Protein AF-A0A1S1LHN9-F1 (afdb_monomer_lite)

Structure (mmCIF, N/CA/C/O backbone):
data_AF-A0A1S1LHN9-F1
#
_entry.id   AF-A0A1S1LHN9-F1
#
loop_
_atom_site.group_PDB
_atom_site.id
_atom_site.type_symbol
_atom_site.label_atom_id
_atom_site.label_alt_id
_atom_site.label_comp_id
_atom_site.label_asym_id
_atom_site.label_entity_id
_atom_site.label_seq_id
_atom_site.pdbx_PDB_ins_code
_atom_site.Cartn_x
_atom_site.Cartn_y
_atom_site.Cartn_z
_atom_site.occupancy
_atom_site.B_iso_or_equiv
_atom_site.auth_seq_id
_atom_site.auth_comp_id
_atom_site.auth_asym_id
_atom_site.auth_atom_id
_atom_site.pdbx_PDB_model_num
ATOM 1 N N . MET A 1 1 ? 8.104 -2.999 -23.981 1.00 58.28 1 MET A N 1
ATOM 2 C CA . MET A 1 1 ? 8.904 -2.286 -22.967 1.00 58.28 1 MET A CA 1
ATOM 3 C C . MET A 1 1 ? 7.995 -1.257 -22.336 1.00 58.28 1 MET A C 1
ATOM 5 O O . MET A 1 1 ? 7.544 -0.372 -23.051 1.00 58.28 1 MET A O 1
ATOM 9 N N . THR A 1 2 ? 7.664 -1.428 -21.060 1.00 72.44 2 THR A N 1
ATOM 10 C CA . THR A 1 2 ? 7.011 -0.384 -20.262 1.00 72.44 2 THR A CA 1
ATOM 11 C C . THR A 1 2 ? 7.991 0.775 -20.119 1.00 72.44 2 THR A C 1
ATOM 13 O O . THR A 1 2 ? 9.174 0.534 -19.878 1.00 72.44 2 THR A O 1
ATOM 16 N N . ASP A 1 3 ? 7.545 2.014 -20.312 1.00 88.38 3 ASP A N 1
ATOM 17 C CA . ASP A 1 3 ? 8.409 3.163 -20.049 1.00 88.38 3 ASP A CA 1
ATOM 18 C C . ASP A 1 3 ? 8.645 3.329 -18.535 1.00 88.38 3 ASP A C 1
ATOM 20 O O . ASP A 1 3 ? 7.847 2.887 -17.703 1.00 88.38 3 ASP A O 1
ATOM 24 N N . LEU A 1 4 ? 9.761 3.967 -18.174 1.00 90.31 4 LEU A N 1
ATOM 25 C CA . LEU A 1 4 ? 10.180 4.124 -16.779 1.00 90.31 4 LEU A CA 1
ATOM 26 C C . LEU A 1 4 ? 9.1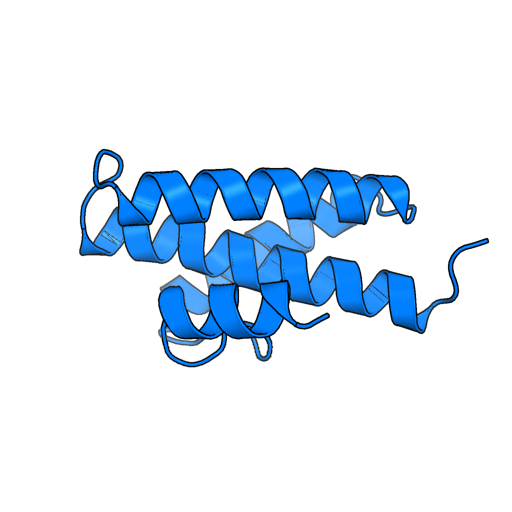37 4.861 -15.921 1.00 90.31 4 LEU A C 1
ATOM 28 O O . LEU A 1 4 ? 9.006 4.567 -14.735 1.00 90.31 4 LEU A O 1
ATOM 32 N N . ALA A 1 5 ? 8.388 5.804 -16.500 1.00 91.56 5 ALA A N 1
ATOM 33 C CA . ALA A 1 5 ? 7.394 6.572 -15.757 1.00 91.56 5 ALA A CA 1
ATOM 34 C C . ALA A 1 5 ? 6.162 5.718 -15.431 1.00 91.56 5 ALA A C 1
ATOM 36 O O . ALA A 1 5 ? 5.660 5.775 -14.309 1.00 91.56 5 ALA A O 1
ATOM 37 N N . THR A 1 6 ? 5.712 4.889 -16.373 1.00 91.31 6 THR A N 1
ATOM 38 C CA . THR A 1 6 ? 4.633 3.917 -16.157 1.00 91.31 6 THR A CA 1
ATOM 39 C C . THR A 1 6 ? 5.030 2.881 -15.104 1.00 91.31 6 THR A C 1
ATOM 41 O O . THR A 1 6 ? 4.241 2.588 -14.206 1.00 91.31 6 THR A O 1
ATOM 44 N N . PHE A 1 7 ? 6.272 2.393 -15.153 1.00 93.19 7 PHE A N 1
ATOM 45 C CA . PHE A 1 7 ? 6.816 1.480 -14.148 1.00 93.19 7 PHE A CA 1
ATOM 46 C C . PHE A 1 7 ? 6.844 2.101 -12.741 1.00 93.19 7 PHE A C 1
ATOM 48 O O . PHE A 1 7 ? 6.274 1.541 -11.804 1.00 93.19 7 PHE A O 1
ATOM 55 N N . GLN A 1 8 ? 7.442 3.288 -12.594 1.00 94.06 8 GLN A N 1
ATOM 56 C CA . GLN A 1 8 ? 7.524 3.967 -11.297 1.00 94.06 8 GLN A CA 1
ATOM 57 C C . GLN A 1 8 ? 6.135 4.298 -10.745 1.00 94.06 8 GLN A C 1
ATOM 59 O O . GLN A 1 8 ? 5.876 4.132 -9.556 1.00 94.06 8 GLN A O 1
ATOM 64 N N . ARG A 1 9 ? 5.212 4.725 -11.613 1.00 94.31 9 ARG A N 1
ATOM 65 C CA . ARG A 1 9 ? 3.830 5.002 -11.221 1.00 94.31 9 ARG A CA 1
ATOM 66 C C . ARG A 1 9 ? 3.135 3.761 -10.664 1.00 94.31 9 ARG A C 1
ATOM 68 O O . ARG A 1 9 ? 2.377 3.899 -9.709 1.00 94.31 9 ARG A O 1
ATOM 75 N N . ALA A 1 10 ? 3.373 2.586 -11.242 1.00 95.00 10 ALA A N 1
ATOM 76 C CA . ALA A 1 10 ? 2.801 1.339 -10.745 1.00 95.00 10 ALA A CA 1
ATOM 77 C C . ALA A 1 10 ? 3.323 0.996 -9.342 1.00 95.00 10 ALA A C 1
ATOM 79 O O . ALA A 1 10 ? 2.517 0.759 -8.446 1.00 95.00 10 ALA A O 1
ATOM 80 N N . LEU A 1 11 ? 4.640 1.098 -9.120 1.00 96.06 11 LEU A N 1
ATOM 81 C CA . LEU A 1 11 ? 5.242 0.927 -7.791 1.00 96.06 11 LEU A CA 1
ATOM 82 C C . LEU A 1 11 ? 4.681 1.915 -6.762 1.00 96.06 11 LEU A C 1
ATOM 84 O O . LEU A 1 11 ? 4.323 1.513 -5.655 1.00 96.06 11 LEU A O 1
ATOM 88 N N . ASP A 1 12 ? 4.558 3.195 -7.123 1.00 96.12 12 ASP A N 1
ATOM 89 C CA . ASP A 1 12 ? 4.025 4.215 -6.216 1.00 96.12 12 ASP A CA 1
ATOM 90 C C . ASP A 1 12 ? 2.559 3.935 -5.836 1.00 96.12 12 ASP A C 1
ATOM 92 O O . ASP A 1 12 ? 2.162 4.131 -4.683 1.00 96.12 12 ASP A O 1
ATOM 96 N N . LEU A 1 13 ? 1.744 3.488 -6.802 1.00 96.94 13 LEU A N 1
ATOM 97 C CA . LEU A 1 13 ? 0.346 3.109 -6.574 1.00 96.94 13 LEU A CA 1
ATOM 98 C C . LEU A 1 13 ? 0.242 1.854 -5.709 1.00 96.94 13 LEU A C 1
ATOM 100 O O . LEU A 1 13 ? -0.559 1.829 -4.776 1.00 96.94 13 LEU A O 1
ATOM 104 N N . TYR A 1 14 ? 1.079 0.848 -5.958 1.00 98.12 14 TYR A N 1
ATOM 105 C CA . TYR A 1 14 ? 1.123 -0.346 -5.125 1.00 98.12 14 TYR A CA 1
ATOM 106 C C . TYR A 1 14 ? 1.535 -0.017 -3.683 1.00 98.12 14 TYR A C 1
ATOM 108 O O . TYR A 1 14 ? 0.844 -0.420 -2.751 1.00 98.12 14 TYR A O 1
ATOM 116 N N . GLY A 1 15 ? 2.575 0.797 -3.471 1.00 98.06 15 GLY A N 1
ATOM 117 C CA . GLY A 1 15 ? 2.965 1.240 -2.127 1.00 98.06 15 GLY A CA 1
ATOM 118 C C . GLY A 1 15 ? 1.845 2.002 -1.400 1.00 98.06 15 GLY A C 1
ATOM 119 O O . GLY A 1 15 ? 1.637 1.830 -0.197 1.00 98.06 15 GLY A O 1
ATOM 120 N N . ALA A 1 16 ? 1.068 2.811 -2.124 1.00 98.12 16 ALA A N 1
ATOM 121 C CA . ALA A 1 16 ? -0.122 3.472 -1.589 1.00 98.12 16 ALA A CA 1
ATOM 122 C C . ALA A 1 16 ? -1.255 2.492 -1.233 1.00 98.12 16 ALA A C 1
ATOM 124 O O . ALA A 1 16 ? -1.898 2.648 -0.193 1.00 98.12 16 ALA A O 1
ATOM 125 N N . ALA A 1 17 ? -1.482 1.465 -2.047 1.00 98.19 17 ALA A N 1
ATOM 126 C CA . ALA A 1 17 ? -2.491 0.448 -1.774 1.00 98.19 17 ALA A CA 1
ATOM 127 C C . ALA A 1 17 ? -2.095 -0.466 -0.609 1.00 98.19 17 ALA A C 1
ATOM 129 O O . ALA A 1 17 ? -2.913 -0.728 0.273 1.00 98.19 17 ALA A O 1
ATOM 130 N N . ALA A 1 18 ? -0.823 -0.867 -0.534 1.00 98.31 18 ALA A N 1
ATOM 131 C CA . ALA A 1 18 ? -0.268 -1.599 0.600 1.00 98.31 18 ALA A CA 1
ATOM 132 C C . ALA A 1 18 ? -0.449 -0.812 1.908 1.00 98.31 18 ALA A C 1
ATOM 134 O O . ALA A 1 18 ? -0.846 -1.382 2.923 1.00 98.31 18 ALA A O 1
ATOM 135 N N . TYR A 1 19 ? -0.253 0.512 1.881 1.00 98.50 19 TYR A N 1
ATOM 136 C CA . TYR A 1 19 ? -0.536 1.371 3.034 1.00 98.50 19 TYR A CA 1
ATOM 137 C C . TYR A 1 19 ? -1.993 1.249 3.485 1.00 98.50 19 TYR A C 1
ATOM 139 O O . TYR A 1 19 ? -2.244 1.025 4.670 1.00 98.50 19 TYR A O 1
ATOM 147 N N . TRP A 1 20 ? -2.952 1.344 2.561 1.00 98.25 20 TRP A N 1
ATOM 148 C CA . TRP A 1 20 ? -4.366 1.232 2.912 1.00 98.25 20 TRP A CA 1
ATOM 149 C C . TRP A 1 20 ? -4.763 -0.163 3.377 1.00 98.25 20 TRP A C 1
ATOM 151 O O . TRP A 1 20 ? -5.539 -0.254 4.326 1.00 98.25 20 TRP A O 1
ATOM 161 N N . ARG A 1 21 ? -4.198 -1.232 2.805 1.00 97.81 21 ARG A N 1
ATOM 162 C CA . ARG A 1 21 ? -4.409 -2.612 3.271 1.00 97.81 21 ARG A CA 1
ATOM 163 C C . ARG A 1 21 ? -4.115 -2.749 4.764 1.00 97.81 21 ARG A C 1
ATOM 165 O O . ARG A 1 21 ? -4.952 -3.245 5.510 1.00 97.81 21 ARG A O 1
ATOM 172 N N . TYR A 1 22 ? -2.958 -2.271 5.219 1.00 96.94 22 TYR A N 1
ATOM 173 C CA . TYR A 1 22 ? -2.610 -2.332 6.643 1.00 96.94 22 TYR A CA 1
ATOM 174 C C . TYR A 1 22 ? -3.403 -1.330 7.474 1.00 96.94 22 TYR A C 1
ATOM 176 O O . TYR A 1 22 ? -3.896 -1.665 8.546 1.00 96.94 22 TYR A O 1
ATOM 184 N N . ARG A 1 23 ? -3.555 -0.097 6.982 1.00 96.69 23 ARG A N 1
ATOM 185 C CA . ARG A 1 23 ? -4.180 0.976 7.755 1.00 96.69 23 ARG A CA 1
ATOM 186 C C . ARG A 1 23 ? -5.657 0.706 8.035 1.00 96.69 23 ARG A C 1
ATOM 188 O O . ARG A 1 23 ? -6.121 0.942 9.145 1.00 96.69 23 ARG A O 1
ATOM 195 N N . THR A 1 24 ? -6.388 0.202 7.047 1.00 95.56 24 THR A N 1
ATOM 196 C CA . THR A 1 24 ? -7.808 -0.150 7.199 1.00 95.56 24 THR A CA 1
ATOM 197 C C . THR A 1 24 ? -7.988 -1.382 8.081 1.00 95.56 24 THR A C 1
ATOM 199 O O . THR A 1 24 ? -8.889 -1.384 8.918 1.00 95.56 24 THR A O 1
ATOM 202 N N . ALA A 1 25 ? -7.096 -2.373 7.984 1.00 94.38 25 ALA A N 1
ATOM 203 C CA . ALA A 1 25 ? -7.064 -3.506 8.905 1.00 94.38 25 ALA A CA 1
ATOM 204 C C . ALA A 1 25 ? -6.832 -3.059 10.362 1.00 94.38 25 ALA A C 1
ATOM 206 O O . ALA A 1 25 ? -7.559 -3.501 11.250 1.00 94.38 25 ALA A O 1
ATOM 207 N N . GLU A 1 26 ? -5.899 -2.129 10.609 1.00 94.31 26 GLU A N 1
ATOM 208 C CA . GLU A 1 26 ? -5.658 -1.548 11.941 1.00 94.31 26 GLU A CA 1
ATOM 209 C C . GLU A 1 26 ? -6.857 -0.743 12.474 1.00 94.31 26 GLU A C 1
ATOM 211 O O . GLU A 1 26 ? -7.134 -0.769 13.671 1.00 94.31 26 GLU A O 1
ATOM 216 N N . GLN A 1 27 ? -7.555 0.006 11.611 1.00 92.75 27 GLN A N 1
ATOM 217 C CA . GLN A 1 27 ? -8.611 0.939 12.028 1.00 92.75 27 GLN A CA 1
ATOM 218 C C . GLN A 1 27 ? -9.996 0.298 12.161 1.00 92.75 27 GLN A C 1
ATOM 220 O O . GLN A 1 27 ? -10.735 0.631 13.085 1.00 92.75 27 GLN A O 1
ATOM 225 N N . ALA A 1 28 ? -10.367 -0.568 11.219 1.00 89.88 28 ALA A N 1
ATOM 226 C CA . ALA A 1 28 ? -11.712 -1.134 11.101 1.00 89.88 28 ALA A CA 1
ATOM 227 C C . ALA A 1 28 ? -11.758 -2.645 11.389 1.00 89.88 28 ALA A C 1
ATOM 229 O O . ALA A 1 28 ? -12.844 -3.217 11.488 1.00 89.88 28 ALA A O 1
ATOM 230 N N . GLY A 1 29 ? -10.596 -3.288 11.545 1.00 87.06 29 GLY A N 1
ATOM 231 C CA . GLY A 1 29 ? -10.458 -4.735 11.672 1.00 87.06 29 GLY A CA 1
ATOM 232 C C . GLY A 1 29 ? -10.362 -5.431 10.312 1.00 87.06 29 GLY A C 1
ATOM 233 O O . GLY A 1 29 ? -11.012 -5.034 9.341 1.00 87.06 29 GLY A O 1
ATOM 234 N N . GLU A 1 30 ? -9.569 -6.505 10.256 1.00 83.12 30 GLU A N 1
ATOM 235 C CA . GLU A 1 30 ? -9.243 -7.263 9.033 1.00 83.12 30 GLU A CA 1
ATOM 236 C C . GLU A 1 30 ? -10.472 -7.781 8.266 1.00 83.12 30 GLU A C 1
ATOM 238 O O . GLU A 1 30 ? -10.442 -7.878 7.044 1.00 83.12 30 GLU A O 1
ATOM 243 N N . GLY A 1 31 ? -11.571 -8.083 8.964 1.00 85.69 31 GLY A N 1
ATOM 244 C CA . GLY A 1 31 ? -12.811 -8.580 8.358 1.00 85.69 31 GLY A CA 1
ATOM 245 C C . GLY A 1 31 ? -13.786 -7.497 7.887 1.00 85.69 31 GLY A C 1
ATOM 246 O O . GLY A 1 31 ? -14.867 -7.827 7.402 1.00 85.69 31 GLY A O 1
ATOM 247 N N . SER A 1 32 ? -13.461 -6.213 8.064 1.00 95.31 32 SER A N 1
ATOM 248 C CA . SER A 1 32 ? -14.339 -5.130 7.614 1.00 95.31 32 SER A CA 1
ATOM 249 C C . SER A 1 32 ? -14.388 -5.057 6.088 1.00 95.31 32 SER A C 1
ATOM 251 O O . SER A 1 32 ? -13.404 -5.331 5.402 1.00 95.31 32 SER A O 1
ATOM 253 N N . GLN A 1 33 ? -15.529 -4.633 5.538 1.00 94.88 33 GLN A N 1
ATOM 254 C CA . GLN A 1 33 ? -15.694 -4.484 4.089 1.00 94.88 33 GLN A CA 1
ATOM 255 C C . GLN A 1 33 ? -14.626 -3.559 3.481 1.00 94.88 33 GLN A C 1
ATOM 257 O O . GLN A 1 33 ? -14.100 -3.853 2.410 1.00 94.88 33 GLN A O 1
ATOM 262 N N . THR A 1 34 ? -14.265 -2.481 4.183 1.00 93.75 34 THR A N 1
ATOM 263 C CA . THR A 1 34 ? -13.209 -1.553 3.761 1.00 93.75 34 THR A CA 1
ATOM 264 C C . THR A 1 34 ? -11.829 -2.212 3.771 1.00 93.75 34 THR A C 1
ATOM 266 O O . THR A 1 34 ? -11.079 -2.035 2.815 1.00 93.75 34 THR A O 1
ATOM 269 N N . ALA A 1 35 ? -11.494 -3.001 4.800 1.00 95.44 35 ALA A N 1
ATOM 270 C CA . ALA A 1 35 ? -10.214 -3.712 4.852 1.00 95.44 35 ALA A CA 1
ATOM 271 C C . ALA A 1 35 ? -10.091 -4.768 3.748 1.00 95.44 35 ALA A C 1
ATOM 273 O O . ALA A 1 35 ? -9.045 -4.873 3.110 1.00 95.44 35 ALA A O 1
ATOM 274 N N . LEU A 1 36 ? -11.177 -5.491 3.465 1.00 97.00 36 LEU A N 1
ATOM 275 C CA . LEU A 1 36 ? -11.230 -6.452 2.365 1.00 97.00 36 LEU A CA 1
ATOM 276 C C . LEU A 1 36 ? -11.065 -5.759 1.007 1.00 97.00 36 LEU A C 1
ATOM 278 O O . LEU A 1 36 ? -10.262 -6.207 0.195 1.00 97.00 36 LEU A O 1
ATOM 282 N N . ALA A 1 37 ? -11.755 -4.637 0.780 1.00 96.38 37 ALA A N 1
ATOM 283 C CA . ALA A 1 37 ? -11.615 -3.860 -0.452 1.00 96.38 37 ALA A CA 1
ATOM 284 C C . ALA A 1 37 ? -10.187 -3.314 -0.637 1.00 96.38 37 ALA A C 1
ATOM 286 O O . ALA A 1 37 ? -9.635 -3.388 -1.735 1.00 96.38 37 ALA A O 1
ATOM 287 N N . ALA A 1 38 ? -9.564 -2.812 0.433 1.00 96.94 38 ALA A N 1
ATOM 288 C CA . ALA A 1 38 ? -8.185 -2.334 0.397 1.00 96.94 38 ALA A CA 1
ATOM 289 C C . ALA A 1 38 ? -7.179 -3.462 0.138 1.00 96.94 38 ALA A C 1
ATOM 291 O O . ALA A 1 38 ? -6.218 -3.265 -0.605 1.00 96.94 38 ALA A O 1
ATOM 292 N N . ALA A 1 39 ? -7.408 -4.646 0.711 1.00 97.62 39 ALA A N 1
ATOM 293 C CA . ALA A 1 39 ? -6.600 -5.827 0.438 1.00 97.62 39 ALA A CA 1
ATOM 294 C C . ALA A 1 39 ? -6.712 -6.261 -1.032 1.00 97.62 39 ALA A C 1
ATOM 296 O O . ALA A 1 39 ? -5.681 -6.423 -1.680 1.00 97.62 39 ALA A O 1
ATOM 297 N N . SER A 1 40 ? -7.931 -6.362 -1.575 1.00 97.38 40 SER A N 1
ATOM 298 C CA . SER A 1 40 ? -8.148 -6.724 -2.981 1.00 97.38 40 SER A CA 1
ATOM 299 C C . SER A 1 40 ? -7.471 -5.748 -3.943 1.00 97.38 40 SER A C 1
ATOM 301 O O . SER A 1 40 ? -6.749 -6.181 -4.836 1.00 97.38 40 SER A O 1
ATOM 303 N N . LEU A 1 41 ? -7.619 -4.437 -3.723 1.00 97.38 41 LEU A N 1
ATOM 304 C CA . LEU A 1 41 ? -6.973 -3.434 -4.574 1.00 97.38 41 LEU A CA 1
ATOM 305 C C . LEU A 1 41 ? -5.437 -3.490 -4.476 1.00 97.38 41 LEU A C 1
ATOM 307 O O . LEU A 1 41 ? -4.738 -3.285 -5.468 1.00 97.38 41 LEU A O 1
ATOM 311 N N . ALA A 1 42 ? -4.887 -3.782 -3.293 1.00 97.94 42 ALA A N 1
ATOM 312 C CA . ALA A 1 42 ? -3.446 -3.960 -3.128 1.00 97.94 42 ALA A CA 1
ATOM 313 C C . ALA A 1 42 ? -2.919 -5.185 -3.891 1.00 97.94 42 ALA A C 1
ATOM 315 O O . ALA A 1 42 ? -1.842 -5.101 -4.482 1.00 97.94 42 ALA A O 1
ATOM 316 N N . ASP A 1 43 ? -3.667 -6.290 -3.909 1.00 98.12 43 ASP A N 1
ATOM 317 C CA . ASP A 1 43 ? -3.300 -7.493 -4.663 1.00 98.12 43 ASP A CA 1
ATOM 318 C C . ASP A 1 43 ? -3.371 -7.240 -6.186 1.00 98.12 43 ASP A C 1
ATOM 320 O O . ASP A 1 43 ? -2.438 -7.587 -6.91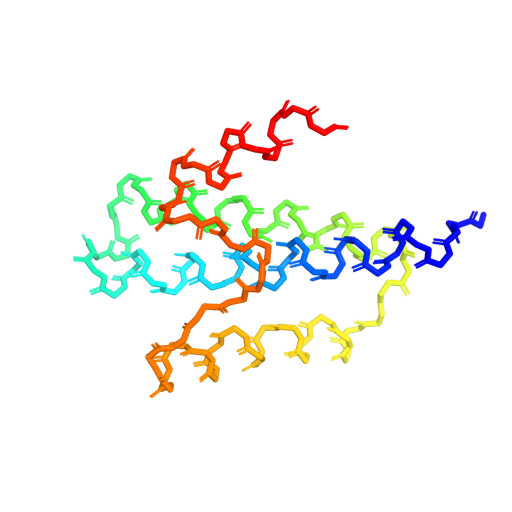1 1.00 98.12 43 ASP A O 1
ATOM 324 N N . GLU A 1 44 ? -4.397 -6.533 -6.675 1.00 97.19 44 GLU A N 1
ATOM 325 C CA . GLU A 1 44 ? -4.498 -6.125 -8.089 1.00 97.19 44 GLU A CA 1
ATOM 326 C C . GLU A 1 44 ? -3.317 -5.244 -8.529 1.00 97.19 44 GLU A C 1
ATOM 328 O O . GLU A 1 44 ? -2.717 -5.452 -9.590 1.00 97.19 44 GLU A O 1
ATOM 333 N N . LEU A 1 45 ? -2.942 -4.270 -7.697 1.00 97.00 45 LEU A N 1
ATOM 334 C CA . LEU A 1 45 ? -1.824 -3.370 -7.974 1.00 97.00 45 LEU A CA 1
ATOM 335 C C . LEU A 1 45 ? -0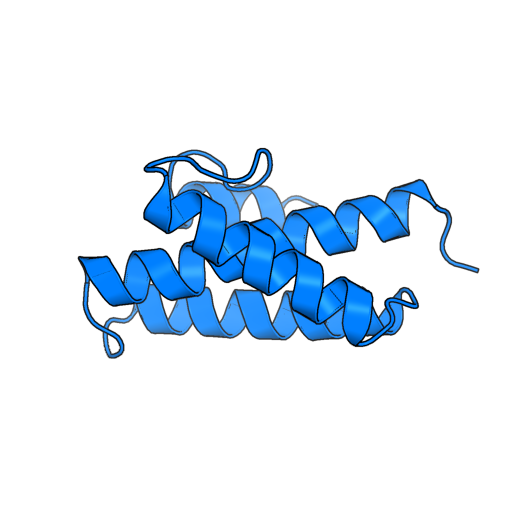.462 -4.061 -7.858 1.00 97.00 45 LEU A C 1
ATOM 337 O O . LEU A 1 45 ? 0.464 -3.701 -8.593 1.00 97.00 45 LEU A O 1
ATOM 341 N N . ARG A 1 46 ? -0.332 -5.077 -6.995 1.00 97.88 46 ARG A N 1
ATOM 342 C CA . ARG A 1 46 ? 0.854 -5.944 -6.940 1.00 97.88 46 ARG A CA 1
ATOM 343 C C . ARG A 1 46 ? 1.040 -6.657 -8.275 1.00 97.88 46 ARG A C 1
ATOM 345 O O . ARG A 1 46 ? 2.096 -6.528 -8.895 1.00 97.88 46 ARG A O 1
ATOM 352 N N . ASP A 1 47 ? -0.004 -7.329 -8.755 1.00 96.81 47 ASP A N 1
ATOM 353 C CA . ASP A 1 47 ? 0.011 -8.044 -10.033 1.00 96.81 47 ASP A CA 1
ATOM 354 C C . ASP A 1 47 ? 0.320 -7.110 -11.207 1.00 96.81 47 ASP A C 1
ATOM 356 O O . ASP A 1 47 ? 1.112 -7.443 -12.094 1.00 96.81 47 ASP A O 1
ATOM 360 N N . GLN A 1 48 ? -0.273 -5.914 -11.214 1.00 94.56 48 GLN A N 1
ATOM 361 C CA . GLN A 1 48 ? -0.002 -4.906 -12.234 1.00 94.56 48 GLN A CA 1
ATOM 362 C C . GLN A 1 48 ? 1.471 -4.471 -12.230 1.00 94.56 48 GLN A C 1
ATOM 364 O O . GLN A 1 48 ? 2.090 -4.361 -13.290 1.00 94.56 48 GLN A O 1
ATOM 369 N N . THR A 1 49 ? 2.047 -4.255 -11.051 1.00 94.62 49 THR A N 1
ATOM 370 C CA . THR A 1 49 ? 3.438 -3.812 -10.899 1.00 94.62 49 THR A CA 1
ATOM 371 C C . THR A 1 49 ? 4.424 -4.887 -11.360 1.00 94.62 49 THR A C 1
ATOM 373 O O . THR A 1 49 ? 5.361 -4.589 -12.106 1.00 94.62 49 THR A O 1
ATOM 376 N N . VAL A 1 50 ? 4.156 -6.156 -11.036 1.00 95.94 50 VAL A N 1
ATOM 377 C CA . VAL A 1 50 ? 4.924 -7.307 -11.541 1.00 95.94 50 VAL A CA 1
ATOM 378 C C . VAL A 1 50 ? 4.832 -7.406 -13.067 1.00 95.94 50 VAL A C 1
ATOM 380 O O . VAL A 1 50 ? 5.851 -7.564 -13.738 1.00 95.94 50 VAL A O 1
ATOM 383 N N . ARG A 1 51 ? 3.641 -7.228 -13.660 1.00 94.00 51 ARG A N 1
ATOM 384 C CA . ARG A 1 51 ? 3.469 -7.211 -15.131 1.00 94.00 51 ARG A CA 1
ATOM 385 C C . ARG A 1 51 ? 4.261 -6.099 -15.813 1.00 94.00 51 ARG A C 1
ATOM 387 O O . ARG A 1 51 ? 4.665 -6.257 -16.965 1.00 94.00 51 ARG A O 1
ATOM 394 N N . PHE A 1 52 ? 4.494 -4.988 -15.120 1.00 94.19 52 PHE A N 1
ATOM 395 C CA . PHE A 1 52 ? 5.336 -3.904 -15.613 1.00 94.19 52 PHE A CA 1
ATOM 396 C C . PHE A 1 52 ? 6.837 -4.123 -15.396 1.00 94.19 52 PHE A C 1
ATOM 398 O O . PHE A 1 52 ? 7.623 -3.296 -15.858 1.00 94.19 52 PHE A O 1
ATOM 405 N N . GLY A 1 53 ? 7.232 -5.254 -14.808 1.00 94.44 53 GLY A N 1
ATOM 406 C CA . GLY A 1 53 ? 8.619 -5.693 -14.701 1.00 94.44 53 GLY A CA 1
ATOM 407 C C . GLY A 1 53 ? 9.257 -5.450 -13.338 1.00 94.44 53 GLY A C 1
ATOM 408 O O . GLY A 1 53 ? 10.484 -5.447 -13.262 1.00 94.44 53 GLY A O 1
ATOM 409 N N . ALA A 1 54 ? 8.465 -5.228 -12.285 1.00 95.88 54 ALA A N 1
ATOM 410 C CA . ALA A 1 54 ? 9.014 -5.107 -10.938 1.00 95.88 54 ALA A CA 1
ATOM 411 C C . ALA A 1 54 ? 9.612 -6.438 -10.491 1.00 95.88 54 ALA A C 1
ATOM 413 O O . ALA A 1 54 ? 8.998 -7.490 -10.679 1.00 95.88 54 ALA A O 1
ATOM 414 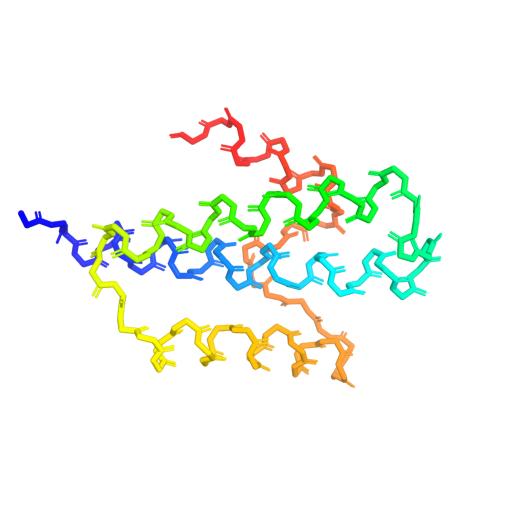N N . SER A 1 55 ? 10.800 -6.382 -9.894 1.00 96.94 55 SER A N 1
ATOM 415 C CA . SER A 1 55 ? 11.342 -7.525 -9.170 1.00 96.94 55 SER A CA 1
ATOM 416 C C . SER A 1 55 ? 10.599 -7.724 -7.850 1.00 96.94 55 SER A C 1
ATOM 418 O O . SER A 1 55 ? 9.999 -6.789 -7.314 1.00 96.94 55 SER A O 1
ATOM 420 N N . ASP A 1 56 ? 10.698 -8.930 -7.292 1.00 96.31 56 ASP A N 1
ATOM 421 C CA . ASP A 1 56 ? 10.162 -9.224 -5.960 1.00 96.31 56 ASP A CA 1
ATOM 422 C C . ASP A 1 56 ? 10.744 -8.276 -4.899 1.00 96.31 56 ASP A C 1
ATOM 424 O O . ASP A 1 56 ? 10.006 -7.764 -4.068 1.00 96.31 56 ASP A O 1
ATOM 428 N N . GLU A 1 57 ? 12.036 -7.941 -4.993 1.00 98.00 57 GLU A N 1
ATOM 429 C CA . GLU A 1 57 ? 12.699 -6.986 -4.090 1.00 98.00 57 GLU A CA 1
ATOM 430 C C . GLU A 1 57 ? 12.063 -5.587 -4.149 1.00 98.00 57 GLU A C 1
ATOM 432 O O . GLU A 1 57 ? 11.829 -4.972 -3.116 1.00 98.00 57 GLU A O 1
ATOM 437 N N . GLN A 1 58 ? 11.710 -5.093 -5.341 1.00 97.50 58 GLN A N 1
ATOM 438 C CA . GLN A 1 58 ? 11.064 -3.781 -5.485 1.00 97.50 58 GLN A CA 1
ATOM 439 C C . GLN A 1 58 ? 9.632 -3.771 -4.937 1.00 97.50 58 GLN A C 1
ATOM 441 O O . GLN A 1 58 ? 9.173 -2.754 -4.411 1.00 97.50 58 GLN A O 1
ATOM 446 N N . VAL A 1 59 ? 8.920 -4.892 -5.070 1.00 97.69 59 VAL A N 1
ATOM 447 C CA . VAL A 1 59 ? 7.591 -5.081 -4.477 1.00 97.69 59 VAL A CA 1
ATOM 448 C C . VAL A 1 59 ? 7.709 -5.117 -2.951 1.00 97.69 59 VAL A C 1
ATOM 450 O O . VAL A 1 59 ? 7.009 -4.371 -2.265 1.00 97.69 59 VAL A O 1
ATOM 453 N N . ASP A 1 60 ? 8.639 -5.904 -2.416 1.00 97.56 60 ASP A N 1
ATOM 454 C CA . ASP A 1 60 ? 8.877 -6.008 -0.976 1.00 97.56 60 ASP A CA 1
ATOM 455 C C . ASP A 1 60 ? 9.310 -4.660 -0.373 1.00 97.56 60 ASP A C 1
ATOM 457 O O . ASP A 1 60 ? 8.805 -4.263 0.681 1.00 97.56 60 ASP A O 1
ATOM 461 N N . ASP A 1 61 ? 10.161 -3.896 -1.063 1.00 97.69 61 ASP A N 1
ATOM 462 C CA . ASP A 1 61 ? 10.564 -2.545 -0.657 1.00 97.69 61 ASP A CA 1
ATOM 463 C C . ASP A 1 61 ? 9.377 -1.573 -0.602 1.00 97.69 61 ASP A C 1
ATOM 465 O O . ASP A 1 61 ? 9.259 -0.781 0.340 1.00 97.69 61 ASP A O 1
ATOM 469 N N . ALA A 1 62 ? 8.467 -1.631 -1.580 1.00 97.50 62 ALA A N 1
ATOM 470 C CA . ALA A 1 62 ? 7.260 -0.807 -1.589 1.00 97.50 62 ALA A CA 1
ATOM 471 C C . ALA A 1 62 ? 6.318 -1.164 -0.422 1.00 97.50 62 ALA A C 1
ATOM 473 O O . ALA A 1 62 ? 5.763 -0.272 0.233 1.00 97.50 62 ALA A O 1
ATOM 474 N N . GLU A 1 63 ? 6.180 -2.455 -0.108 1.00 97.38 63 GLU A N 1
ATOM 475 C CA . GLU A 1 63 ? 5.398 -2.945 1.031 1.00 97.38 63 GLU A CA 1
ATOM 476 C C . GLU A 1 63 ? 6.031 -2.518 2.369 1.00 97.38 63 GLU A C 1
ATOM 478 O O . GLU A 1 63 ? 5.355 -2.002 3.269 1.00 97.38 63 GLU A O 1
ATO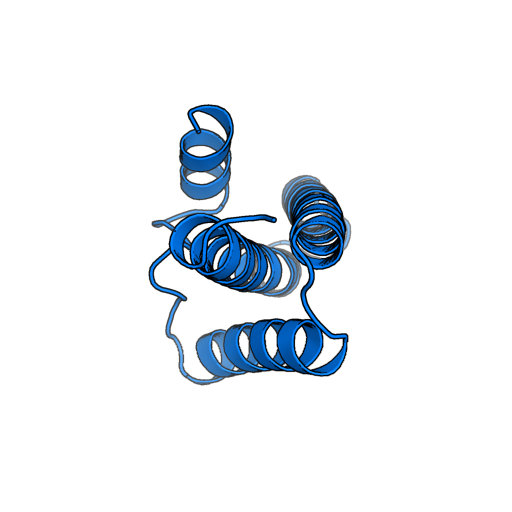M 483 N N . GLN A 1 64 ? 7.352 -2.646 2.489 1.00 97.69 64 GLN A N 1
ATOM 484 C CA . GLN A 1 64 ? 8.111 -2.229 3.665 1.00 97.69 64 GLN A CA 1
ATOM 485 C C . GLN A 1 64 ? 8.065 -0.707 3.867 1.00 97.69 64 GLN A C 1
ATOM 487 O O . GLN A 1 64 ? 7.958 -0.219 5.003 1.00 97.69 64 GLN A O 1
ATOM 492 N N . TYR A 1 65 ? 8.098 0.065 2.779 1.00 96.69 65 TYR A N 1
ATOM 493 C CA . TYR A 1 65 ? 7.901 1.510 2.806 1.00 96.69 65 TYR A CA 1
ATOM 494 C C . TYR A 1 65 ? 6.515 1.877 3.351 1.00 96.69 65 TYR A C 1
ATOM 496 O O . TYR A 1 65 ? 6.417 2.714 4.254 1.00 96.69 65 TYR A O 1
ATOM 504 N N . ALA A 1 66 ? 5.455 1.207 2.889 1.00 97.62 66 ALA A N 1
ATOM 505 C CA . ALA A 1 66 ? 4.093 1.425 3.371 1.00 97.62 66 ALA A CA 1
ATOM 506 C C . ALA A 1 66 ? 3.959 1.184 4.886 1.00 97.62 66 ALA A C 1
ATOM 508 O O . ALA A 1 66 ? 3.425 2.032 5.611 1.00 97.62 66 ALA A O 1
ATOM 509 N N . ARG A 1 67 ? 4.523 0.080 5.393 1.00 96.81 67 ARG A N 1
ATOM 510 C CA . ARG A 1 67 ? 4.573 -0.225 6.836 1.00 96.81 67 ARG A CA 1
ATOM 511 C C . ARG A 1 67 ? 5.355 0.836 7.611 1.00 96.81 67 ARG A C 1
ATOM 513 O O . ARG A 1 67 ? 4.916 1.309 8.659 1.00 96.81 67 ARG A O 1
ATOM 520 N N . THR A 1 68 ? 6.488 1.280 7.068 1.00 97.75 68 THR A N 1
ATOM 521 C CA . THR A 1 68 ? 7.304 2.348 7.664 1.00 97.75 68 THR A CA 1
ATOM 522 C C . THR A 1 68 ? 6.538 3.671 7.748 1.00 97.75 68 THR A C 1
ATOM 524 O O . THR A 1 68 ? 6.683 4.401 8.731 1.00 97.75 68 THR A O 1
ATOM 527 N N . CYS A 1 69 ? 5.712 3.994 6.747 1.00 97.44 69 CYS A N 1
ATOM 528 C CA . CYS A 1 69 ? 4.838 5.163 6.788 1.00 97.44 69 CYS A CA 1
ATOM 529 C C . CYS A 1 69 ? 3.860 5.086 7.963 1.00 97.44 69 CYS A C 1
ATOM 531 O O . CYS A 1 69 ? 3.791 6.045 8.730 1.00 97.44 69 CYS A O 1
ATOM 533 N N . ILE A 1 70 ? 3.186 3.949 8.156 1.00 95.88 70 ILE A N 1
ATOM 534 C CA . ILE A 1 70 ? 2.254 3.740 9.276 1.00 95.88 70 ILE A CA 1
ATOM 535 C C . ILE A 1 70 ? 2.964 3.928 10.616 1.00 95.88 70 ILE A C 1
ATOM 537 O O . ILE A 1 70 ? 2.538 4.758 11.420 1.00 95.88 70 ILE A O 1
ATOM 541 N N . LEU A 1 71 ? 4.100 3.251 10.814 1.00 96.50 71 LEU A N 1
ATOM 542 C CA . LEU A 1 71 ? 4.895 3.350 12.045 1.00 96.50 71 LEU A CA 1
ATOM 543 C C . LEU A 1 71 ? 5.337 4.788 12.355 1.00 96.50 71 LEU A C 1
ATOM 545 O O . LEU A 1 71 ? 5.447 5.172 13.516 1.00 96.50 71 LEU A O 1
ATOM 549 N N . LYS A 1 72 ? 5.585 5.600 11.321 1.00 97.12 72 LYS A N 1
ATOM 550 C CA . LYS A 1 72 ? 5.996 7.007 11.453 1.00 97.12 72 LYS A CA 1
ATOM 551 C C . LYS A 1 72 ? 4.824 7.994 11.485 1.00 97.12 72 LYS A C 1
ATOM 553 O O . LYS A 1 72 ? 5.076 9.199 11.491 1.00 97.12 72 LYS A O 1
ATOM 558 N N . GLY A 1 73 ? 3.572 7.530 11.449 1.00 95.38 73 GLY A N 1
ATOM 559 C CA . GLY A 1 73 ? 2.392 8.398 11.353 1.00 95.38 73 GLY A CA 1
ATOM 560 C C . GLY A 1 73 ? 2.346 9.223 10.060 1.00 95.38 73 GLY A C 1
ATOM 561 O O . GLY A 1 73 ? 1.852 10.348 10.050 1.00 95.38 73 GLY A O 1
ATOM 562 N N . ARG A 1 74 ? 2.917 8.696 8.974 1.00 96.31 74 ARG A N 1
ATOM 563 C CA . ARG A 1 74 ? 2.963 9.306 7.637 1.00 96.31 74 ARG A CA 1
ATOM 564 C C . ARG A 1 74 ? 2.116 8.496 6.656 1.00 96.31 74 ARG A C 1
ATOM 566 O O . ARG A 1 74 ? 1.680 7.390 6.960 1.00 96.31 74 ARG A O 1
ATOM 573 N N . LYS A 1 75 ? 1.932 9.035 5.451 1.00 95.81 75 LYS A N 1
ATOM 574 C CA . LYS A 1 75 ? 1.315 8.341 4.316 1.00 95.81 75 LYS A CA 1
ATOM 575 C C . LYS A 1 75 ? 2.215 8.416 3.078 1.00 95.81 75 LYS A C 1
ATOM 577 O O . LYS A 1 75 ? 2.921 9.421 2.928 1.00 95.81 75 LYS A O 1
ATOM 582 N N . PRO A 1 76 ? 2.180 7.411 2.189 1.00 96.19 76 PRO A N 1
ATOM 583 C CA . PRO A 1 76 ? 2.726 7.533 0.843 1.00 96.19 76 PRO A CA 1
ATOM 584 C C . PRO A 1 76 ? 2.100 8.713 0.089 1.00 96.19 76 PRO A C 1
ATOM 586 O O . PRO A 1 76 ? 0.938 9.061 0.305 1.00 96.19 76 PRO A O 1
ATOM 589 N N . SER A 1 77 ? 2.850 9.321 -0.831 1.00 90.94 77 SER A N 1
ATOM 590 C CA . SER A 1 77 ? 2.394 10.493 -1.596 1.00 90.94 77 SER A CA 1
ATOM 591 C C . SER A 1 77 ? 1.168 10.205 -2.471 1.00 90.94 77 SER A C 1
ATOM 593 O O . SER A 1 77 ? 0.320 11.079 -2.638 1.00 90.94 77 SER A O 1
ATOM 595 N N . LYS A 1 78 ? 1.054 8.981 -3.000 1.00 94.00 78 LYS A N 1
ATOM 596 C CA . LYS A 1 78 ? -0.062 8.533 -3.846 1.00 94.00 78 LYS A CA 1
ATOM 597 C C . LYS A 1 78 ? -1.262 7.979 -3.077 1.00 94.00 78 LYS A C 1
ATOM 599 O O . LYS A 1 78 ? -2.244 7.631 -3.710 1.00 94.00 78 LYS A O 1
ATOM 604 N N . ALA A 1 79 ? -1.225 7.924 -1.745 1.00 93.94 79 ALA A N 1
ATOM 605 C CA . ALA A 1 79 ? -2.293 7.312 -0.948 1.00 93.94 79 ALA A CA 1
ATOM 606 C C . ALA A 1 79 ? -3.551 8.185 -0.771 1.00 93.94 79 ALA A C 1
ATOM 608 O O . ALA A 1 79 ? -4.463 7.772 -0.068 1.00 93.94 79 ALA A O 1
ATOM 609 N N . SER A 1 80 ? -3.630 9.382 -1.363 1.00 95.06 80 SER A N 1
ATOM 610 C CA . SER A 1 80 ? -4.746 10.328 -1.154 1.00 95.06 80 SER A CA 1
ATOM 611 C C . SER A 1 80 ? -5.045 10.563 0.345 1.00 95.06 80 SER A C 1
ATOM 613 O O . SER A 1 80 ? -4.139 10.452 1.179 1.00 95.06 80 SER A O 1
ATOM 615 N N . TRP A 1 81 ? -6.230 11.057 0.721 1.00 93.69 81 TRP A N 1
ATOM 616 C CA . TRP A 1 81 ? -6.572 11.372 2.124 1.00 93.69 81 TRP A CA 1
ATOM 617 C C . TRP A 1 81 ? -7.319 10.250 2.848 1.00 93.69 81 TRP A C 1
ATOM 619 O O . TRP A 1 81 ? -7.101 10.069 4.046 1.00 93.69 81 TRP A O 1
ATOM 629 N N . SER A 1 82 ? -8.146 9.499 2.127 1.00 95.25 82 SER A N 1
ATOM 630 C CA . SER A 1 82 ? -8.851 8.303 2.589 1.00 95.25 82 SER A CA 1
ATOM 631 C C . SER A 1 82 ? -8.686 7.172 1.575 1.00 95.25 82 SER A C 1
ATOM 633 O O . SER A 1 82 ? -8.262 7.409 0.438 1.00 95.25 82 SER A O 1
ATOM 635 N N . PHE A 1 83 ? -9.045 5.952 1.976 1.00 96.00 83 PHE A N 1
ATOM 636 C CA . PHE A 1 83 ? -9.075 4.823 1.054 1.00 96.00 83 PHE A CA 1
ATOM 637 C C . PHE A 1 83 ? -10.093 5.052 -0.072 1.00 96.00 83 PHE A C 1
ATOM 639 O O . PHE A 1 83 ? -9.786 4.800 -1.230 1.00 96.00 83 PHE A O 1
ATOM 646 N N . GLU A 1 84 ? -11.267 5.605 0.235 1.00 95.38 84 GLU A N 1
ATOM 647 C CA . GLU A 1 84 ? -12.300 5.891 -0.763 1.00 95.38 84 GLU A CA 1
ATOM 648 C C . GLU A 1 84 ? -11.847 6.943 -1.783 1.00 95.38 84 GLU A C 1
ATOM 650 O O . GLU A 1 84 ? -12.178 6.843 -2.965 1.00 95.38 84 GLU A O 1
ATOM 655 N N . ASP A 1 85 ? -11.092 7.956 -1.348 1.00 95.38 85 ASP A N 1
ATOM 656 C CA . ASP A 1 85 ? -10.519 8.947 -2.261 1.00 95.38 85 ASP A CA 1
ATOM 657 C C . ASP A 1 85 ? -9.413 8.327 -3.116 1.00 95.38 85 ASP A C 1
ATOM 659 O O . ASP A 1 85 ? -9.376 8.559 -4.320 1.00 95.38 85 ASP A O 1
ATOM 663 N N . PHE A 1 86 ? -8.558 7.490 -2.522 1.00 96.62 86 PHE A N 1
ATOM 664 C CA . PHE A 1 86 ? -7.530 6.752 -3.253 1.00 96.62 86 PHE A CA 1
ATOM 665 C C . PHE A 1 86 ? -8.131 5.838 -4.328 1.00 96.62 86 PHE A C 1
ATOM 667 O O . PHE A 1 86 ? -7.706 5.890 -5.480 1.00 96.62 86 PHE A O 1
ATOM 674 N N . GLN A 1 87 ? -9.148 5.051 -3.974 1.00 93.94 87 GLN A N 1
ATOM 675 C CA . GLN A 1 87 ? -9.844 4.164 -4.904 1.00 93.94 87 GLN A CA 1
ATOM 676 C C . GLN A 1 87 ? -10.489 4.960 -6.044 1.00 93.94 87 GLN A C 1
ATOM 678 O O . GLN A 1 87 ? -10.293 4.645 -7.213 1.00 93.94 87 GLN A O 1
ATOM 683 N N . ARG A 1 88 ? -11.178 6.061 -5.724 1.00 93.88 88 ARG A N 1
ATOM 684 C CA . ARG A 1 88 ? -11.789 6.934 -6.734 1.00 93.88 88 ARG A CA 1
ATOM 685 C C . ARG A 1 88 ? -10.759 7.580 -7.660 1.00 93.88 88 ARG A C 1
ATOM 687 O O . ARG A 1 88 ? -11.057 7.813 -8.830 1.00 93.88 88 ARG A O 1
ATOM 694 N N . ASP A 1 89 ? -9.599 7.956 -7.133 1.00 89.81 89 ASP A N 1
ATOM 695 C CA . ASP A 1 89 ? -8.516 8.523 -7.935 1.00 89.81 89 ASP A CA 1
ATOM 696 C C . ASP A 1 89 ? -7.900 7.463 -8.851 1.00 89.81 89 ASP A C 1
ATOM 698 O O . ASP A 1 89 ? -7.582 7.787 -9.993 1.00 89.81 89 ASP A O 1
ATOM 702 N N . TYR A 1 90 ? -7.787 6.216 -8.381 1.00 88.94 90 TYR A N 1
ATOM 703 C CA . TYR A 1 90 ? -7.325 5.073 -9.167 1.00 88.94 90 TYR A CA 1
ATOM 704 C C . TYR A 1 90 ? -8.282 4.713 -10.311 1.00 88.94 90 TYR A C 1
ATOM 706 O O . TYR A 1 90 ? -7.829 4.584 -11.443 1.00 88.94 90 TYR A O 1
ATOM 714 N N . ASP A 1 91 ? -9.592 4.659 -10.059 1.00 87.56 91 ASP A N 1
ATOM 715 C CA . ASP A 1 91 ? -10.610 4.300 -11.065 1.00 87.56 91 ASP A CA 1
ATOM 716 C C . ASP A 1 91 ? -10.691 5.284 -12.252 1.00 87.56 91 ASP A C 1
ATOM 718 O O . ASP A 1 91 ? -11.334 5.008 -13.266 1.00 87.56 91 ASP A O 1
ATOM 722 N N . LYS A 1 92 ? -10.076 6.465 -12.128 1.00 85.44 92 LYS A N 1
ATOM 723 C CA . LYS A 1 92 ? -10.017 7.493 -13.181 1.00 85.44 92 LYS A CA 1
ATOM 724 C C . LYS A 1 92 ? -8.765 7.405 -14.058 1.00 85.44 92 LYS A C 1
ATOM 726 O O . LYS A 1 92 ? -8.645 8.215 -14.982 1.00 85.44 92 LYS A O 1
ATOM 731 N N . LEU A 1 93 ? -7.807 6.542 -13.718 1.00 77.38 93 LEU A N 1
ATOM 732 C CA . LEU A 1 93 ? -6.517 6.419 -14.407 1.00 77.38 93 LEU A CA 1
ATOM 733 C C . LEU A 1 93 ? -6.596 5.520 -15.638 1.00 77.38 93 LEU A C 1
ATOM 735 O O . LEU A 1 93 ? -5.803 5.818 -16.561 1.00 77.38 93 LEU A O 1
#

Organism: Mycobacteroides chelonae (NCBI:txid1774)

Radius of gyration: 12.49 Å; chains: 1; bounding box: 28×21×35 Å

Foldseek 3Di:
DQDPVNLVVLLLLLLLLLLQLVVCCVVVNCPDPSNVVSVVSSVVSLVVNVVSPDDPVSSVVSNVVSVVCVVVVHGRPLNPDHVVV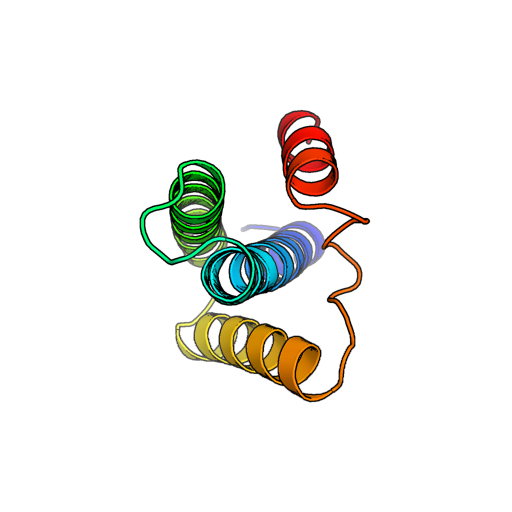SVVVVVVD

pLDDT: mean 94.27, std 5.72, range [58.28, 98.5]

Secondary structure (DSSP, 8-state):
---HHHHHHHHHHHHHHHHHHHHHHHHH-TTSHHHHHHHHHHHHHHHHHHHTT--HHHHHHHHHHHHHHHHTT---TTS-SSHHHHHHHHTT-

Sequence (93 aa):
MTDLATFQRALDLYGAAAYWRYRTAEQAGEGSQTALAAASLADELRDQTVRFGASDEQVDDAEQYARTCILKGRKPSKASWSFEDFQRDYDKL